Protein AF-A0A2V9ZFX3-F1 (afdb_monomer_lite)

Sequence (170 aa):
QYSALVSFEKVYAPFDGVITARNTDIGDLINSGSNSNVKTDLFHIAQPGTLRVYVNVPEEYSRGITVGMTPDLSLAEFPDRKFHGKVVRTADSINMTTRTLLIEVDVDNPTGTLLTGSYAEVHLAVPTQTSTFLIPVNTLLFRTEGLRVGIVKDGKVVLTTVTPGHDFGN

pLDDT: mean 81.49, std 12.37, range [45.38, 95.88]

Foldseek 3Di:
DVPVVCVVVDDDDPDDFDWPDAQDDDPDDDDPCPDPDDDRDGTDTDHLFKDKDKDWAALLLVVQDDFQFWWWKDAPVCNPDIWIWGFHDWPVDADPVVNTIITIIITGDRVSPDDPPGDMDIGGPGDDPDPDDDDDPVQWDQDPVGIWGWDDDPNDTDTDDDDDDDDPPD

Secondary structure (DSSP, 8-state):
--HHHHTTS----SSS-EEEEE---TT-----S-STT----SEEEE--SEEEEEEEEEHHHHTT--TT---EEEETTEEEEEEEEEEEEEEEEEETTTTEEEEEEEEE-TTS-SPTT---EEE--PPPSS-PPP--GGGEEEETTEEEEEEEETTEEEEEE---------

Radius of gyration: 27.36 Å; chains: 1; bounding box: 78×36×68 Å

Structure (mmCIF, N/CA/C/O backbone):
data_AF-A0A2V9ZFX3-F1
#
_entry.id   AF-A0A2V9ZFX3-F1
#
loop_
_atom_site.group_PDB
_atom_site.id
_atom_site.type_symbol
_atom_site.label_atom_id
_atom_site.label_alt_id
_atom_site.label_comp_id
_atom_site.label_asym_id
_atom_site.label_entity_id
_atom_site.label_seq_id
_atom_site.pdbx_PDB_ins_code
_atom_site.Cartn_x
_atom_site.Cartn_y
_atom_site.Cartn_z
_atom_site.occupancy
_atom_site.B_iso_or_equiv
_atom_site.auth_seq_id
_atom_site.auth_comp_id
_atom_site.auth_asym_id
_atom_site.auth_atom_id
_atom_site.pdbx_PDB_model_num
ATOM 1 N N . GLN A 1 1 ? 35.907 -25.475 -26.887 1.00 46.75 1 GLN A N 1
ATOM 2 C CA . GLN A 1 1 ? 36.259 -24.378 -25.956 1.00 46.75 1 GLN A CA 1
ATOM 3 C C . GLN A 1 1 ? 36.302 -22.987 -26.613 1.00 46.75 1 GLN A C 1
ATOM 5 O O . GLN A 1 1 ? 36.277 -22.015 -25.879 1.00 46.75 1 GLN A O 1
ATOM 10 N N . TYR A 1 2 ? 36.268 -22.850 -27.950 1.00 45.38 2 TYR A N 1
ATOM 11 C CA . TYR A 1 2 ? 36.242 -21.536 -28.630 1.00 45.38 2 TYR A CA 1
ATOM 12 C C . TYR A 1 2 ? 34.863 -20.844 -28.703 1.00 45.38 2 TYR A C 1
ATOM 14 O O . TYR A 1 2 ? 34.800 -19.639 -28.912 1.00 45.38 2 TYR A O 1
ATOM 22 N N . SER A 1 3 ? 33.753 -21.565 -28.508 1.00 48.41 3 SER A N 1
ATOM 23 C CA . SER A 1 3 ? 32.397 -21.002 -28.637 1.00 48.41 3 SER A CA 1
ATOM 24 C C . SER A 1 3 ? 31.954 -20.127 -27.457 1.00 48.41 3 SER A C 1
ATOM 26 O O . SER A 1 3 ? 31.076 -19.291 -27.630 1.00 48.41 3 SER A O 1
ATOM 28 N N . ALA A 1 4 ? 32.569 -20.281 -26.279 1.00 52.00 4 ALA A N 1
ATOM 29 C CA . ALA A 1 4 ? 32.204 -19.530 -25.073 1.00 52.00 4 ALA A CA 1
ATOM 30 C C . ALA A 1 4 ? 32.808 -18.112 -25.019 1.00 52.00 4 ALA A C 1
ATOM 32 O O . ALA A 1 4 ? 32.337 -17.279 -24.255 1.00 52.00 4 ALA A O 1
ATOM 33 N N . LEU A 1 5 ? 33.842 -17.824 -25.821 1.00 52.00 5 LEU A N 1
ATOM 34 C CA . LEU A 1 5 ? 34.451 -16.488 -25.887 1.00 52.00 5 LEU A CA 1
ATOM 35 C C . LEU A 1 5 ? 33.709 -15.554 -26.853 1.00 52.00 5 LEU A C 1
ATOM 37 O O . LEU A 1 5 ? 33.689 -14.350 -26.634 1.00 52.00 5 LEU A O 1
ATOM 41 N N . VAL A 1 6 ? 33.049 -16.102 -27.879 1.00 54.00 6 VAL A N 1
ATOM 42 C CA . VAL A 1 6 ? 32.284 -15.316 -28.867 1.00 54.00 6 VAL A CA 1
ATOM 43 C C . VAL A 1 6 ? 30.880 -14.969 -28.351 1.00 54.00 6 VAL A C 1
ATOM 45 O O . VAL A 1 6 ? 30.300 -13.962 -28.742 1.00 54.00 6 VAL A O 1
ATOM 48 N N . SER A 1 7 ? 30.331 -15.740 -27.405 1.00 50.31 7 SER A N 1
ATOM 49 C CA . SER A 1 7 ? 29.005 -15.463 -26.831 1.00 50.31 7 SER A CA 1
ATOM 50 C C . SER A 1 7 ? 28.935 -14.191 -25.977 1.00 50.31 7 SER A C 1
ATOM 52 O O . SER A 1 7 ? 27.834 -13.750 -25.669 1.00 50.31 7 SER A O 1
ATOM 54 N N . PHE A 1 8 ? 30.072 -13.583 -25.617 1.00 54.94 8 PHE A N 1
ATOM 55 C CA . PHE A 1 8 ? 30.117 -12.284 -24.932 1.00 54.94 8 PHE A CA 1
ATOM 56 C C . PHE A 1 8 ? 30.122 -11.081 -25.890 1.00 54.94 8 PHE A C 1
ATOM 58 O O . PHE A 1 8 ? 30.093 -9.945 -25.430 1.00 54.94 8 PHE A O 1
ATOM 65 N N . GLU A 1 9 ? 30.120 -11.301 -27.210 1.00 67.19 9 GLU A N 1
ATOM 66 C CA . GLU A 1 9 ? 30.020 -10.219 -28.202 1.00 67.19 9 GLU A CA 1
ATOM 67 C C . GLU A 1 9 ? 28.607 -9.611 -28.254 1.00 67.19 9 GLU A C 1
ATOM 69 O O . GLU A 1 9 ? 28.436 -8.441 -28.591 1.00 67.19 9 GLU A O 1
ATOM 74 N N . LYS A 1 10 ? 27.577 -10.396 -27.906 1.00 76.44 10 LYS A N 1
ATOM 75 C CA . LYS A 1 10 ? 26.169 -9.986 -27.983 1.00 76.44 10 LYS A CA 1
ATOM 76 C C . LYS A 1 10 ? 25.496 -10.113 -26.623 1.00 76.44 10 LYS A C 1
ATOM 78 O O . LYS A 1 10 ? 25.240 -11.215 -26.147 1.00 76.44 10 LYS A O 1
ATOM 83 N N . VAL A 1 11 ? 25.184 -8.971 -26.022 1.00 77.31 11 VAL A N 1
ATOM 84 C CA . VAL A 1 11 ? 24.430 -8.880 -24.767 1.00 77.31 11 VAL A CA 1
ATOM 85 C C . VAL A 1 11 ? 22.946 -8.726 -25.098 1.00 77.31 11 VAL A C 1
ATOM 87 O O . VAL A 1 11 ? 22.565 -7.805 -25.818 1.00 77.31 11 VAL A O 1
ATOM 90 N N . TYR A 1 12 ? 22.114 -9.628 -24.578 1.00 81.44 12 TYR A N 1
ATOM 91 C CA . TYR A 1 12 ? 20.658 -9.592 -24.732 1.00 81.44 12 TYR A CA 1
ATOM 92 C C . TYR A 1 12 ? 19.991 -9.220 -23.408 1.00 81.44 12 TYR A C 1
ATOM 94 O O . TYR A 1 12 ? 20.496 -9.563 -22.336 1.00 81.44 12 TYR A O 1
ATOM 102 N N . ALA A 1 13 ? 18.846 -8.539 -23.481 1.00 82.31 13 ALA A N 1
ATOM 103 C CA . ALA A 1 13 ? 18.031 -8.277 -22.303 1.00 82.31 13 ALA A CA 1
ATOM 104 C C . ALA A 1 13 ? 17.515 -9.610 -21.720 1.00 82.31 13 ALA A C 1
ATOM 106 O O . ALA A 1 13 ? 17.009 -10.442 -22.476 1.00 82.31 13 ALA A O 1
ATOM 107 N N . PRO A 1 14 ? 17.624 -9.836 -20.399 1.00 81.94 14 PRO A N 1
ATOM 108 C CA . PRO A 1 14 ? 17.153 -11.071 -19.774 1.00 81.94 14 PRO A CA 1
ATOM 109 C C . PRO A 1 14 ? 15.621 -11.153 -19.672 1.00 81.94 14 PRO A C 1
ATOM 111 O O . PRO A 1 14 ? 15.096 -12.225 -19.383 1.00 81.94 14 PRO A O 1
ATOM 114 N N . PHE A 1 15 ? 14.912 -10.038 -19.879 1.00 82.56 15 PHE A N 1
ATOM 115 C CA . PHE A 1 15 ? 13.453 -9.933 -19.843 1.00 82.56 15 PHE A CA 1
ATOM 116 C C . PHE A 1 15 ? 12.970 -8.682 -20.597 1.00 82.56 15 PHE A C 1
ATOM 118 O O . PHE A 1 15 ? 13.755 -7.765 -20.858 1.00 82.56 15 PHE A O 1
ATOM 125 N N . ASP A 1 16 ? 11.672 -8.639 -20.907 1.00 77.19 16 ASP A N 1
ATOM 126 C CA . ASP A 1 16 ? 11.012 -7.476 -21.509 1.00 77.19 16 ASP A CA 1
ATOM 127 C C . ASP A 1 16 ? 10.939 -6.309 -20.516 1.00 77.19 16 ASP A C 1
ATOM 129 O O . ASP A 1 16 ? 10.406 -6.435 -19.410 1.00 77.19 16 ASP A O 1
ATOM 133 N N . GLY A 1 17 ? 11.445 -5.143 -20.911 1.00 76.88 17 GLY A N 1
ATOM 134 C CA . GLY A 1 17 ? 11.483 -3.975 -20.043 1.00 76.88 17 GLY A CA 1
ATOM 135 C C . GLY A 1 17 ? 11.919 -2.705 -20.761 1.00 76.88 17 GLY A C 1
ATOM 136 O O . GLY A 1 17 ? 12.109 -2.676 -21.975 1.00 76.88 17 GLY A O 1
ATOM 137 N N . VAL A 1 18 ? 12.076 -1.638 -19.987 1.00 78.75 18 VAL A N 1
ATOM 138 C CA . VAL A 1 18 ? 12.528 -0.325 -20.447 1.00 78.75 18 VAL A CA 1
ATOM 139 C C . VAL A 1 18 ? 13.924 -0.071 -19.891 1.00 78.75 18 VAL A C 1
ATOM 141 O O . VAL A 1 18 ? 14.170 -0.282 -18.703 1.00 78.75 18 VAL A O 1
ATOM 144 N N . ILE A 1 19 ? 14.844 0.386 -20.744 1.00 81.19 19 ILE A N 1
ATOM 145 C CA . ILE A 1 19 ? 16.189 0.791 -20.321 1.00 81.19 19 ILE A CA 1
ATOM 146 C C . ILE A 1 19 ? 16.067 2.102 -19.538 1.00 81.19 19 ILE A C 1
ATOM 148 O O . ILE A 1 19 ? 15.678 3.124 -20.099 1.00 81.19 19 ILE A O 1
ATOM 152 N N . THR A 1 20 ? 16.391 2.077 -18.247 1.00 78.94 20 THR A N 1
ATOM 153 C CA . THR A 1 20 ? 16.344 3.250 -17.359 1.00 78.94 20 THR A CA 1
ATOM 154 C C . THR A 1 20 ? 17.683 3.968 -17.260 1.00 78.94 20 THR A C 1
ATOM 156 O O . THR A 1 20 ? 17.718 5.163 -16.978 1.00 78.94 20 THR A O 1
ATOM 159 N N . ALA A 1 21 ? 18.784 3.266 -17.525 1.00 79.44 21 ALA A N 1
ATOM 160 C CA . ALA A 1 21 ? 20.110 3.855 -17.638 1.00 79.44 21 ALA A CA 1
ATOM 161 C C . ALA A 1 21 ? 20.930 3.110 -18.690 1.00 79.44 21 ALA A C 1
ATOM 163 O O . ALA A 1 21 ? 20.835 1.888 -18.814 1.00 79.44 21 ALA A O 1
ATOM 164 N N . ARG A 1 22 ? 21.753 3.861 -19.418 1.00 83.56 22 ARG A N 1
ATOM 165 C CA . ARG A 1 22 ? 22.791 3.348 -20.310 1.00 83.56 22 ARG A CA 1
ATOM 166 C C . ARG A 1 22 ? 24.103 3.966 -19.855 1.00 83.56 22 ARG A C 1
ATOM 168 O O . ARG A 1 22 ? 24.291 5.168 -20.001 1.00 83.56 22 ARG A O 1
ATOM 175 N N . ASN A 1 23 ? 24.978 3.133 -19.315 1.00 80.06 23 ASN A N 1
ATOM 176 C CA . ASN A 1 23 ? 26.227 3.537 -18.672 1.00 80.06 23 ASN A CA 1
ATOM 177 C C . ASN A 1 23 ? 27.453 3.145 -19.519 1.00 80.06 23 ASN A C 1
ATOM 179 O O . ASN A 1 23 ? 28.559 3.012 -19.002 1.00 80.06 23 ASN A O 1
ATOM 183 N N . THR A 1 24 ? 27.253 2.927 -20.823 1.00 79.38 24 THR A N 1
ATOM 184 C CA . THR A 1 24 ? 28.307 2.553 -21.772 1.00 79.38 24 THR A CA 1
ATOM 185 C C . THR A 1 24 ? 28.101 3.202 -23.138 1.00 79.38 24 THR A C 1
ATOM 187 O O . THR A 1 24 ? 26.975 3.268 -23.642 1.00 79.38 24 THR A O 1
ATOM 190 N N .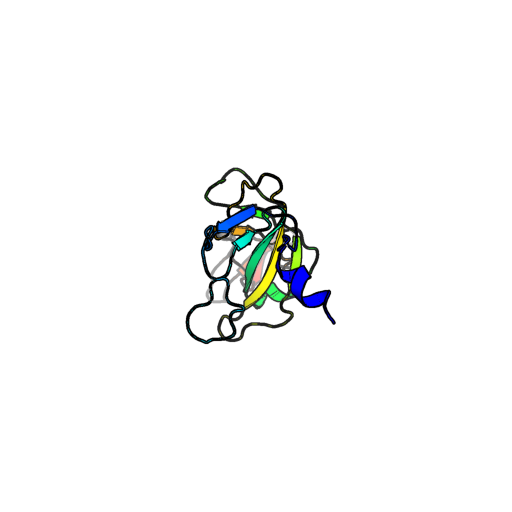 ASP A 1 25 ? 29.202 3.617 -23.757 1.00 77.69 25 ASP A N 1
ATOM 191 C CA . ASP A 1 25 ? 29.294 4.154 -25.107 1.00 77.69 25 ASP A CA 1
ATOM 192 C C . ASP A 1 25 ? 30.203 3.346 -26.038 1.00 77.69 25 ASP A C 1
ATOM 194 O O . ASP A 1 25 ? 30.958 2.459 -25.639 1.00 77.69 25 ASP A O 1
ATOM 198 N N . ILE A 1 26 ? 30.080 3.622 -27.340 1.00 75.56 26 ILE A N 1
ATOM 199 C CA . ILE A 1 26 ? 30.911 2.976 -28.358 1.00 75.56 26 ILE A CA 1
ATOM 200 C C . ILE A 1 26 ? 32.366 3.387 -28.120 1.00 75.56 26 ILE A C 1
ATOM 202 O O . ILE A 1 26 ? 32.701 4.564 -28.216 1.00 75.56 26 ILE A O 1
ATOM 206 N N . GLY A 1 27 ? 33.225 2.402 -27.864 1.00 73.94 27 GLY A N 1
ATOM 207 C CA . GLY A 1 27 ? 34.641 2.616 -27.559 1.00 73.94 27 GLY A CA 1
ATOM 208 C C . GLY A 1 27 ? 34.990 2.458 -26.079 1.00 73.94 27 GLY A C 1
ATOM 209 O O . GLY A 1 27 ? 36.176 2.408 -25.757 1.00 73.94 27 GLY A O 1
ATOM 210 N N . ASP A 1 28 ? 33.995 2.309 -25.200 1.00 73.19 28 ASP A N 1
ATOM 211 C CA . ASP A 1 28 ? 34.242 2.009 -23.794 1.00 73.19 28 ASP A CA 1
ATOM 212 C C . ASP A 1 28 ? 34.782 0.590 -23.607 1.00 73.19 28 ASP A C 1
ATOM 214 O O . ASP A 1 28 ? 34.345 -0.379 -24.237 1.00 73.19 28 ASP A O 1
ATOM 218 N N . LEU A 1 29 ? 35.732 0.458 -22.683 1.00 72.94 29 LEU A N 1
ATOM 219 C CA . LEU A 1 29 ? 36.239 -0.838 -22.262 1.00 72.94 29 LEU A CA 1
ATOM 220 C C . LEU A 1 29 ? 35.242 -1.495 -21.300 1.00 72.94 29 LEU A C 1
ATOM 222 O O . LEU A 1 29 ? 35.057 -1.037 -20.172 1.00 72.94 29 LEU A O 1
ATOM 226 N N . ILE A 1 30 ? 34.652 -2.613 -21.722 1.00 72.62 30 ILE A N 1
ATOM 227 C CA . ILE A 1 30 ? 33.756 -3.401 -20.874 1.00 72.62 30 ILE A CA 1
ATOM 228 C C . ILE A 1 30 ? 34.573 -4.279 -19.925 1.00 72.62 30 ILE A C 1
ATOM 230 O O . ILE A 1 30 ? 35.366 -5.115 -20.357 1.00 72.62 30 ILE A O 1
ATOM 234 N N . ASN A 1 31 ? 34.365 -4.107 -18.620 1.00 70.19 31 ASN A N 1
ATOM 235 C CA . ASN A 1 31 ? 35.010 -4.907 -17.582 1.00 70.19 31 ASN A CA 1
ATOM 236 C C . ASN A 1 31 ? 33.981 -5.829 -16.916 1.00 70.19 31 ASN A C 1
ATOM 238 O O . ASN A 1 31 ? 32.908 -5.382 -16.522 1.00 70.19 31 ASN A O 1
ATOM 242 N N . SER A 1 32 ? 34.327 -7.102 -16.712 1.00 64.69 32 SER A N 1
ATOM 243 C CA . SER A 1 32 ? 33.476 -8.110 -16.059 1.00 64.69 32 SER A CA 1
ATOM 244 C C . SER A 1 32 ? 33.241 -7.874 -14.552 1.00 64.69 32 SER A C 1
ATOM 246 O O . SER A 1 32 ? 32.807 -8.784 -13.850 1.00 64.69 32 SER A O 1
ATOM 248 N N . GLY A 1 33 ? 33.551 -6.684 -14.024 1.00 61.94 33 GLY A N 1
ATOM 249 C CA . GLY A 1 33 ? 33.269 -6.286 -12.640 1.00 61.94 33 GLY A CA 1
ATOM 250 C C . GLY A 1 33 ? 34.127 -6.977 -11.572 1.00 61.94 33 GLY A C 1
ATOM 251 O O . GLY A 1 33 ? 33.815 -6.878 -10.388 1.00 61.94 33 GLY A O 1
ATOM 252 N N . SER A 1 34 ? 35.202 -7.674 -11.965 1.00 57.84 34 SER A N 1
ATOM 253 C CA . SER A 1 34 ? 36.057 -8.458 -11.056 1.00 57.84 34 SER A CA 1
ATOM 254 C C . SER A 1 34 ? 36.990 -7.606 -10.187 1.00 57.84 34 SER A C 1
ATOM 256 O O . SER A 1 34 ? 37.483 -8.108 -9.178 1.00 57.84 34 SER A O 1
ATOM 258 N N . ASN A 1 35 ? 37.258 -6.351 -10.559 1.00 54.75 35 ASN A N 1
ATOM 259 C CA . ASN A 1 35 ? 38.106 -5.460 -9.771 1.00 54.75 35 ASN A CA 1
ATOM 260 C C . ASN A 1 35 ? 37.247 -4.469 -8.986 1.00 54.75 35 ASN A C 1
ATOM 262 O O . ASN A 1 35 ? 36.555 -3.617 -9.541 1.00 54.75 35 ASN A O 1
ATOM 266 N N . SER A 1 36 ? 37.322 -4.623 -7.666 1.00 56.38 36 SER A N 1
ATOM 267 C CA . SER A 1 36 ? 36.733 -3.758 -6.653 1.00 56.38 36 SER A CA 1
ATOM 268 C C . SER A 1 36 ? 37.053 -2.291 -6.952 1.00 56.38 36 SER A C 1
ATOM 270 O O . SER A 1 36 ? 38.229 -1.936 -6.990 1.00 56.38 36 SER A O 1
ATOM 272 N N . ASN A 1 37 ? 36.009 -1.485 -7.196 1.00 54.50 37 ASN A N 1
ATOM 273 C CA . ASN A 1 37 ? 35.867 -0.028 -6.978 1.00 54.50 37 ASN A CA 1
ATOM 274 C C . ASN A 1 37 ? 35.088 0.702 -8.091 1.00 54.50 37 ASN A C 1
ATOM 276 O O . ASN A 1 37 ? 34.622 1.809 -7.844 1.00 54.50 37 ASN A O 1
ATOM 280 N N . VAL A 1 38 ? 34.868 0.094 -9.265 1.00 53.38 38 VAL A N 1
ATOM 281 C CA . VAL A 1 38 ? 33.967 0.644 -10.300 1.00 53.38 38 VAL A CA 1
ATOM 282 C C . VAL A 1 38 ? 33.141 -0.495 -10.896 1.00 53.38 38 VAL A C 1
ATOM 284 O O . VAL A 1 38 ? 33.622 -1.266 -11.723 1.00 53.38 38 VAL A O 1
ATOM 287 N N . LYS A 1 39 ? 31.897 -0.644 -10.431 1.00 55.03 39 LYS A N 1
ATOM 288 C CA . LYS A 1 39 ? 30.895 -1.454 -11.130 1.00 55.03 39 LYS A CA 1
ATOM 289 C C . LYS A 1 39 ? 30.357 -0.597 -12.270 1.00 55.03 39 LYS A C 1
ATOM 291 O O . LYS A 1 39 ? 29.593 0.321 -12.006 1.00 55.03 39 LYS A O 1
ATOM 296 N N . THR A 1 40 ? 30.776 -0.882 -13.496 1.00 63.12 40 THR A N 1
ATOM 297 C CA . THR A 1 40 ? 30.164 -0.312 -14.699 1.00 63.12 40 THR A CA 1
ATOM 298 C C . THR A 1 40 ? 29.172 -1.339 -15.224 1.00 63.12 40 THR A C 1
ATOM 300 O O . THR A 1 40 ? 29.501 -2.206 -16.032 1.00 63.12 40 THR A O 1
ATOM 303 N N . ASP A 1 41 ? 27.964 -1.328 -14.671 1.00 74.81 41 ASP A N 1
ATOM 304 C CA . ASP A 1 41 ? 26.828 -1.940 -15.348 1.00 74.81 41 ASP A CA 1
ATOM 305 C C . ASP A 1 41 ? 26.667 -1.285 -16.731 1.00 74.81 41 ASP A C 1
ATOM 307 O O . ASP A 1 41 ? 26.974 -0.112 -16.905 1.00 74.81 41 ASP A O 1
ATOM 311 N N . LEU A 1 42 ? 26.253 -2.045 -17.745 1.00 80.06 42 LEU A N 1
ATOM 312 C CA . LEU A 1 42 ? 26.080 -1.494 -19.098 1.00 80.06 42 LEU A CA 1
ATOM 313 C C . LEU A 1 42 ? 24.724 -0.806 -19.241 1.00 80.06 42 LEU A C 1
ATOM 315 O O . LEU A 1 42 ? 24.606 0.274 -19.825 1.00 80.06 42 LEU A O 1
ATOM 319 N N . PHE A 1 43 ? 23.699 -1.460 -18.699 1.00 81.75 43 PHE A N 1
ATOM 320 C CA . PHE A 1 43 ? 22.314 -1.041 -18.786 1.00 81.75 43 PHE A CA 1
ATOM 321 C C . PHE A 1 43 ? 21.582 -1.383 -17.494 1.00 81.75 43 PHE A C 1
ATOM 323 O O . PHE A 1 43 ? 21.714 -2.491 -16.970 1.00 81.75 43 PHE A O 1
ATOM 330 N N . HIS A 1 44 ? 20.727 -0.469 -17.052 1.00 81.12 44 HIS A N 1
ATOM 331 C CA . HIS A 1 44 ? 19.658 -0.780 -16.116 1.00 81.12 44 HIS A CA 1
ATOM 332 C C . HIS A 1 44 ? 18.371 -1.005 -16.902 1.00 81.12 44 HIS A C 1
ATOM 334 O O . HIS A 1 44 ? 18.003 -0.182 -17.739 1.00 81.12 44 HIS A O 1
ATOM 340 N N . ILE A 1 45 ? 17.690 -2.118 -16.637 1.00 78.00 45 ILE A N 1
ATOM 341 C CA . ILE A 1 45 ? 16.414 -2.465 -17.266 1.00 78.00 45 ILE A CA 1
ATOM 342 C C . ILE A 1 45 ? 15.376 -2.586 -16.155 1.00 78.00 45 ILE A C 1
ATOM 344 O O . ILE A 1 45 ? 15.569 -3.344 -15.205 1.00 78.00 45 ILE A O 1
ATOM 348 N N . ALA A 1 46 ? 14.283 -1.839 -16.273 1.00 73.38 46 ALA A N 1
ATOM 349 C CA . ALA A 1 46 ? 13.129 -1.945 -15.391 1.00 73.38 46 ALA A CA 1
ATOM 350 C C . ALA A 1 46 ? 11.976 -2.628 -16.127 1.00 73.38 46 ALA A C 1
ATOM 352 O O . ALA A 1 46 ? 11.747 -2.366 -17.306 1.00 73.38 46 ALA A O 1
ATOM 353 N N . GLN A 1 47 ? 11.225 -3.478 -15.432 1.00 74.81 47 GLN A N 1
ATOM 354 C CA . GLN A 1 47 ? 9.997 -4.072 -15.951 1.00 74.81 47 GLN A CA 1
ATOM 355 C C . GLN A 1 47 ? 8.802 -3.268 -15.414 1.00 74.81 47 GLN A C 1
ATOM 357 O O . GLN A 1 47 ? 8.419 -3.462 -14.263 1.00 74.81 47 GLN A O 1
ATOM 362 N N . PRO A 1 48 ? 8.208 -2.346 -16.196 1.00 68.50 48 PRO A N 1
ATOM 363 C CA . PRO A 1 48 ? 7.134 -1.490 -15.694 1.00 68.50 48 PRO A CA 1
ATOM 364 C C . PRO A 1 48 ? 5.777 -2.199 -15.617 1.00 68.50 48 PRO A C 1
ATOM 366 O O . PRO A 1 48 ? 4.867 -1.647 -15.014 1.00 68.50 48 PRO A O 1
ATOM 369 N N . GLY A 1 49 ? 5.628 -3.383 -16.229 1.00 78.25 49 GLY A N 1
ATOM 370 C CA . GLY A 1 49 ? 4.328 -4.034 -16.427 1.00 78.25 49 GLY A CA 1
ATOM 371 C C . GLY A 1 49 ? 3.611 -4.445 -15.140 1.00 78.25 49 GLY A C 1
ATOM 372 O O . GLY A 1 49 ? 2.398 -4.278 -15.050 1.00 78.25 49 GLY A O 1
ATOM 373 N N . THR A 1 50 ? 4.350 -4.912 -14.134 1.00 86.44 50 THR A N 1
ATOM 374 C CA . THR A 1 50 ? 3.814 -5.224 -12.803 1.00 86.44 50 THR A CA 1
ATOM 375 C C . THR A 1 50 ? 4.736 -4.603 -11.771 1.00 86.44 50 THR A C 1
ATOM 377 O O . THR A 1 50 ? 5.934 -4.884 -11.744 1.00 86.44 50 THR A O 1
ATOM 380 N N . LEU A 1 51 ? 4.180 -3.738 -10.933 1.00 89.25 51 LEU A N 1
ATOM 381 C CA . LEU A 1 51 ? 4.903 -3.096 -9.849 1.00 89.25 51 LEU A CA 1
ATOM 382 C C . LEU A 1 51 ? 4.691 -3.851 -8.548 1.00 89.25 51 LEU A C 1
ATOM 384 O O . LEU A 1 51 ? 3.611 -4.378 -8.294 1.00 89.25 51 LEU A O 1
ATOM 388 N N . ARG A 1 52 ? 5.719 -3.837 -7.701 1.00 91.62 52 ARG A N 1
ATOM 389 C CA . ARG A 1 52 ? 5.657 -4.397 -6.356 1.00 91.62 52 ARG A CA 1
ATOM 390 C C . ARG A 1 52 ? 5.660 -3.297 -5.315 1.00 91.62 52 ARG A C 1
ATOM 392 O O . ARG A 1 52 ? 6.590 -2.495 -5.254 1.00 91.62 52 ARG A O 1
ATOM 399 N N . VAL A 1 53 ? 4.640 -3.303 -4.471 1.00 92.38 53 VAL A N 1
ATOM 400 C CA . VAL A 1 53 ? 4.480 -2.378 -3.354 1.00 92.38 53 VAL A CA 1
ATOM 401 C C . VAL A 1 53 ? 4.787 -3.112 -2.057 1.00 92.38 53 VAL A C 1
ATOM 403 O O . VAL A 1 53 ? 4.233 -4.177 -1.780 1.00 92.38 53 VAL A O 1
ATOM 406 N N . TYR A 1 54 ? 5.682 -2.534 -1.261 1.00 93.00 54 TYR A N 1
ATOM 407 C CA . TYR A 1 54 ? 6.059 -3.043 0.053 1.00 93.00 54 TYR A CA 1
ATOM 408 C C . TYR A 1 54 ? 5.259 -2.317 1.126 1.00 93.00 54 TYR A C 1
ATOM 410 O O . TYR A 1 54 ? 5.331 -1.094 1.232 1.00 93.00 54 TYR A O 1
ATOM 418 N N . VAL A 1 55 ? 4.516 -3.066 1.936 1.00 93.06 55 VAL A N 1
ATOM 419 C CA . VAL A 1 55 ? 3.673 -2.498 2.994 1.00 93.06 55 VAL A CA 1
ATOM 420 C C . VAL A 1 55 ? 4.081 -3.088 4.335 1.00 93.06 55 VAL A C 1
ATOM 422 O O . VAL A 1 55 ? 4.184 -4.304 4.489 1.00 93.06 55 VAL A O 1
ATOM 425 N N . ASN A 1 56 ? 4.312 -2.217 5.316 1.00 92.88 56 ASN A N 1
ATOM 426 C CA . ASN A 1 56 ? 4.577 -2.608 6.695 1.00 92.88 56 ASN A CA 1
ATOM 427 C C . ASN A 1 56 ? 3.264 -2.592 7.477 1.00 92.88 56 ASN A C 1
ATOM 429 O O . ASN A 1 56 ? 2.730 -1.527 7.774 1.00 92.88 56 ASN A O 1
ATOM 433 N N . VAL A 1 57 ? 2.749 -3.771 7.812 1.00 90.75 57 VAL A N 1
ATOM 434 C CA . VAL A 1 57 ? 1.506 -3.928 8.573 1.00 90.75 57 VAL A CA 1
ATOM 435 C C . VAL A 1 57 ? 1.837 -4.099 10.057 1.00 90.75 57 VAL A C 1
ATOM 437 O O . VAL A 1 57 ? 2.638 -4.976 10.379 1.00 90.75 57 VAL A O 1
ATOM 440 N N . PRO A 1 58 ? 1.248 -3.324 10.982 1.00 90.25 58 PRO A N 1
ATOM 441 C CA . PRO A 1 58 ? 1.432 -3.533 12.418 1.00 90.25 58 PRO A CA 1
ATOM 442 C C . PRO A 1 58 ? 1.091 -4.962 12.869 1.00 90.25 58 PRO A C 1
ATOM 444 O O . PRO A 1 58 ? 0.155 -5.582 12.358 1.00 90.25 58 PRO A O 1
ATOM 447 N N . GLU A 1 59 ? 1.828 -5.482 13.855 1.00 86.31 59 GLU A N 1
ATOM 448 C CA . GLU A 1 59 ? 1.653 -6.847 14.379 1.00 86.31 59 GLU A CA 1
ATOM 449 C C . GLU A 1 59 ? 0.203 -7.155 14.798 1.00 86.31 59 GLU A C 1
ATOM 451 O O . GLU A 1 59 ? -0.283 -8.256 14.541 1.00 86.31 59 GLU A O 1
ATOM 456 N N . GLU A 1 60 ? -0.521 -6.186 15.364 1.00 85.88 60 GLU A N 1
ATOM 457 C CA . GLU A 1 60 ? -1.915 -6.357 15.803 1.00 85.88 60 GLU A CA 1
ATOM 458 C C . GLU A 1 60 ? -2.877 -6.763 14.669 1.00 85.88 60 GLU A C 1
ATOM 460 O O . GLU A 1 60 ? -3.810 -7.534 14.901 1.00 85.88 60 GLU A O 1
ATOM 465 N N . TYR A 1 61 ? -2.615 -6.323 13.432 1.00 85.94 61 TYR A N 1
ATOM 466 C CA . TYR A 1 61 ? -3.426 -6.646 12.251 1.00 85.94 61 TYR A CA 1
ATOM 467 C C . TYR A 1 61 ? -2.849 -7.803 11.428 1.00 85.94 61 TYR A C 1
ATOM 469 O O . TYR A 1 61 ? -3.538 -8.350 10.568 1.00 85.94 61 TYR A O 1
ATOM 477 N N . SER A 1 62 ? -1.604 -8.210 11.699 1.00 85.50 62 SER A N 1
ATOM 478 C CA . SER A 1 62 ? -0.864 -9.205 10.907 1.00 85.50 62 SER A CA 1
ATOM 479 C C . SER A 1 62 ? -1.604 -10.539 10.747 1.00 85.50 62 SER A C 1
ATOM 481 O O . SER A 1 62 ? -1.563 -11.141 9.677 1.00 85.50 62 SER A O 1
ATOM 483 N N . ARG A 1 63 ? -2.355 -10.968 11.773 1.00 84.69 63 ARG A N 1
ATOM 484 C CA . ARG A 1 63 ? -3.135 -12.220 11.766 1.00 84.69 63 ARG A CA 1
ATOM 485 C C . ARG A 1 63 ? -4.252 -12.256 10.728 1.00 84.69 63 ARG A C 1
ATOM 487 O O . ARG A 1 63 ? -4.669 -13.345 10.346 1.00 84.69 63 ARG A O 1
ATOM 494 N N . GLY A 1 64 ? -4.782 -11.101 10.334 1.00 86.25 64 GLY A N 1
ATOM 495 C CA . GLY A 1 64 ? -5.843 -11.021 9.333 1.00 86.25 64 GLY A CA 1
ATOM 496 C C . GLY A 1 64 ? -5.320 -10.885 7.904 1.00 86.25 64 GLY A C 1
ATOM 497 O O . GLY A 1 64 ? -6.127 -10.848 6.979 1.00 86.25 64 GLY A O 1
ATOM 498 N N . ILE A 1 65 ? -3.998 -10.810 7.709 1.00 89.75 65 ILE A N 1
ATOM 499 C CA . ILE A 1 65 ? -3.393 -10.684 6.385 1.00 89.75 65 ILE A CA 1
ATOM 500 C C . ILE A 1 65 ? -3.118 -12.063 5.796 1.00 89.75 65 ILE A C 1
ATOM 502 O O . ILE A 1 65 ? -2.457 -12.898 6.407 1.00 89.75 65 ILE A O 1
ATOM 506 N N . THR A 1 66 ? -3.607 -12.289 4.579 1.00 90.06 66 THR A N 1
ATOM 507 C CA . THR A 1 66 ? -3.424 -13.544 3.847 1.00 90.06 66 THR A CA 1
ATOM 508 C C . THR A 1 66 ? -3.015 -13.279 2.402 1.00 90.06 66 THR A C 1
ATOM 510 O O . THR A 1 66 ? -3.391 -12.274 1.793 1.00 90.06 66 THR A O 1
ATOM 513 N N . VAL A 1 67 ? -2.219 -14.190 1.840 1.00 92.81 67 VAL A N 1
ATOM 514 C CA . VAL A 1 67 ? -1.877 -14.165 0.413 1.00 92.81 67 VAL A CA 1
ATOM 515 C C . VAL A 1 67 ? -3.153 -14.355 -0.409 1.00 92.81 67 VAL A C 1
ATOM 517 O O . VAL A 1 67 ? -3.976 -15.217 -0.109 1.00 92.81 67 VAL A O 1
ATOM 520 N N . GLY A 1 68 ? -3.313 -13.548 -1.457 1.00 92.81 68 GLY A N 1
ATOM 521 C CA . GLY A 1 68 ? -4.497 -13.527 -2.313 1.00 92.81 68 GLY A CA 1
ATOM 522 C C . GLY A 1 68 ? -5.503 -12.424 -1.987 1.00 92.81 68 GLY A C 1
ATOM 523 O O . GLY A 1 68 ? -6.394 -12.193 -2.800 1.00 92.81 68 GLY A O 1
ATOM 524 N N . MET A 1 69 ? -5.350 -11.706 -0.867 1.00 93.00 69 MET A N 1
ATOM 525 C CA . MET A 1 69 ? -6.144 -10.502 -0.600 1.00 93.00 69 MET A CA 1
ATOM 526 C C . MET A 1 69 ? -5.938 -9.455 -1.698 1.00 93.00 69 MET A C 1
ATOM 528 O O . MET A 1 69 ? -4.832 -9.301 -2.221 1.00 93.00 69 MET A O 1
ATOM 532 N N . THR A 1 70 ? -6.997 -8.713 -2.011 1.00 94.56 70 THR A N 1
ATOM 533 C CA . THR A 1 70 ? -7.004 -7.687 -3.058 1.00 94.56 70 THR A CA 1
ATOM 534 C C . THR A 1 70 ? -7.177 -6.295 -2.446 1.00 94.56 70 THR A C 1
ATOM 536 O O . THR A 1 70 ? -8.312 -5.826 -2.332 1.00 94.56 70 THR A O 1
ATOM 539 N N . PRO A 1 71 ? -6.097 -5.656 -1.958 1.00 93.81 71 PRO A N 1
ATOM 540 C CA . PRO A 1 71 ? -6.178 -4.300 -1.431 1.00 93.81 71 PRO A CA 1
ATOM 541 C C . PRO A 1 71 ? -6.397 -3.270 -2.542 1.00 93.81 71 PRO A C 1
ATOM 543 O O . PRO A 1 71 ? -5.946 -3.450 -3.676 1.00 93.81 71 PRO A O 1
ATOM 546 N N . ASP A 1 72 ? -7.022 -2.156 -2.174 1.00 94.00 72 ASP A N 1
ATOM 547 C CA . ASP A 1 72 ? -7.072 -0.960 -3.013 1.00 94.00 72 ASP A CA 1
ATOM 548 C C . ASP A 1 72 ? -5.875 -0.063 -2.699 1.00 94.00 72 ASP A C 1
ATOM 550 O O . ASP A 1 72 ? -5.521 0.128 -1.535 1.00 94.00 72 ASP A O 1
ATOM 554 N N . LEU A 1 73 ? -5.276 0.519 -3.732 1.00 92.44 73 LEU A N 1
ATOM 555 C CA . LEU A 1 73 ? -4.199 1.487 -3.611 1.00 92.44 73 LEU A CA 1
ATOM 556 C C . LEU A 1 73 ? -4.649 2.856 -4.112 1.00 92.44 73 LEU A C 1
ATOM 558 O O . LEU A 1 73 ? -5.250 2.966 -5.184 1.00 92.44 73 LEU A O 1
ATOM 562 N N . SER A 1 74 ? -4.302 3.891 -3.358 1.00 91.94 74 SER A N 1
ATOM 563 C CA . SER A 1 74 ? -4.437 5.300 -3.727 1.00 91.94 74 SER A CA 1
ATOM 564 C C . SER A 1 74 ? -3.055 5.938 -3.807 1.00 91.94 74 SER A C 1
ATOM 566 O O . SER A 1 74 ? -2.153 5.643 -3.022 1.00 91.94 74 SER A O 1
ATOM 568 N N . LEU A 1 75 ? -2.865 6.809 -4.794 1.00 90.06 75 LEU A N 1
ATOM 569 C CA . LEU A 1 75 ? -1.650 7.601 -4.940 1.00 90.06 75 LEU A CA 1
ATOM 570 C C . LEU A 1 75 ? -2.038 9.074 -4.936 1.00 90.06 75 LEU A C 1
ATOM 572 O O . LEU A 1 75 ? -3.033 9.451 -5.552 1.00 90.06 75 LEU A O 1
ATOM 576 N N . ALA A 1 76 ? -1.218 9.915 -4.309 1.00 85.94 76 ALA A N 1
ATOM 577 C CA . ALA A 1 76 ? -1.448 11.360 -4.277 1.00 85.94 76 ALA A CA 1
ATOM 578 C C . ALA A 1 76 ? -1.469 11.990 -5.684 1.00 85.94 76 ALA A C 1
ATOM 580 O O . ALA A 1 76 ? -2.145 12.989 -5.909 1.00 85.94 76 ALA A O 1
ATOM 581 N N . GLU A 1 77 ? -0.758 11.382 -6.637 1.00 86.25 77 GLU A N 1
ATOM 582 C CA . GLU A 1 77 ? -0.741 11.782 -8.050 1.00 86.25 77 GLU A CA 1
ATOM 583 C C . GLU A 1 77 ? -2.088 11.524 -8.756 1.00 86.25 77 GLU A C 1
ATOM 585 O O . GLU A 1 77 ? -2.404 12.180 -9.748 1.00 86.25 77 GLU A O 1
ATOM 590 N N . PHE A 1 78 ? -2.899 10.590 -8.241 1.00 87.94 78 PHE A N 1
ATOM 591 C CA . PHE A 1 78 ? -4.184 10.183 -8.812 1.00 87.94 78 PHE A CA 1
ATOM 592 C C . PHE A 1 78 ? -5.264 10.051 -7.721 1.00 87.94 78 PHE A C 1
ATOM 594 O O . PHE A 1 78 ? -5.723 8.941 -7.447 1.00 87.94 78 PHE A O 1
ATOM 601 N N . PRO A 1 79 ? -5.704 11.160 -7.100 1.00 83.00 79 PRO A N 1
ATOM 602 C CA . PRO A 1 79 ? -6.597 11.119 -5.938 1.00 83.00 79 PRO A CA 1
ATOM 603 C C . PRO A 1 79 ? -7.956 10.456 -6.224 1.00 83.00 79 PRO A C 1
ATOM 605 O O . PRO A 1 79 ? -8.508 9.788 -5.354 1.00 83.00 79 PRO A O 1
ATOM 608 N N . ASP A 1 80 ? -8.470 10.574 -7.452 1.00 88.50 80 ASP A N 1
ATOM 609 C CA . ASP A 1 80 ? -9.768 10.009 -7.852 1.00 88.50 80 ASP A CA 1
ATOM 610 C C . ASP A 1 80 ? -9.676 8.577 -8.405 1.00 88.50 80 ASP A C 1
ATOM 612 O O . ASP A 1 80 ? -10.677 8.003 -8.845 1.00 88.50 80 ASP A O 1
ATOM 616 N N . ARG A 1 81 ? -8.476 7.982 -8.432 1.00 87.81 81 ARG A N 1
ATOM 617 C CA . ARG A 1 81 ? -8.239 6.690 -9.078 1.00 87.81 81 ARG A CA 1
ATOM 618 C C . ARG A 1 81 ? -7.708 5.675 -8.080 1.00 87.81 81 ARG A C 1
ATOM 620 O O . ARG A 1 81 ? -6.685 5.883 -7.437 1.00 87.81 81 ARG A O 1
ATOM 627 N N . LYS A 1 82 ? -8.388 4.533 -8.016 1.00 89.94 82 LYS A N 1
ATOM 628 C CA . LYS A 1 82 ? -7.935 3.370 -7.256 1.00 89.94 82 LYS A CA 1
ATOM 629 C C . LYS A 1 82 ? -7.236 2.379 -8.170 1.00 89.94 82 LYS A C 1
ATOM 631 O O . LYS A 1 82 ? -7.683 2.137 -9.292 1.00 89.94 82 LYS A O 1
ATOM 636 N N . PHE A 1 83 ? -6.158 1.801 -7.667 1.00 90.44 83 PHE A N 1
ATOM 637 C CA . PHE A 1 83 ? -5.448 0.706 -8.309 1.00 90.44 83 PHE A CA 1
ATOM 638 C C . PHE A 1 83 ? -5.675 -0.553 -7.488 1.00 90.44 83 PHE A C 1
ATOM 640 O O . PHE A 1 83 ? -5.530 -0.535 -6.270 1.00 90.44 83 PHE A O 1
ATOM 647 N N . HIS A 1 84 ? -6.047 -1.644 -8.143 1.00 92.06 84 HIS A N 1
ATOM 648 C CA . HIS A 1 84 ? -6.249 -2.906 -7.448 1.00 92.06 84 HIS A CA 1
ATOM 649 C C . HIS A 1 84 ? -4.926 -3.651 -7.379 1.00 92.06 84 HIS A C 1
ATOM 651 O O . HIS A 1 84 ? -4.282 -3.891 -8.402 1.00 92.06 84 HIS A O 1
ATOM 657 N N . GLY A 1 85 ? -4.525 -3.991 -6.161 1.00 93.56 85 GLY A N 1
ATOM 658 C CA . GLY A 1 85 ? -3.365 -4.822 -5.909 1.00 93.56 85 GLY A CA 1
ATOM 659 C C . GLY A 1 85 ? -3.756 -6.245 -5.546 1.00 93.56 85 GLY A C 1
ATOM 660 O O . GLY A 1 85 ? -4.915 -6.550 -5.261 1.00 93.56 85 GLY A O 1
ATOM 661 N N . LYS A 1 86 ? -2.757 -7.121 -5.495 1.00 95.88 86 LYS A N 1
ATOM 662 C CA . LYS A 1 86 ? -2.881 -8.476 -4.964 1.00 95.88 86 LYS A CA 1
ATOM 663 C C . LYS A 1 86 ? -1.736 -8.761 -4.007 1.00 95.88 86 LYS A C 1
ATOM 665 O O . LYS A 1 86 ? -0.576 -8.663 -4.390 1.00 95.88 86 LYS A O 1
ATOM 670 N N . VAL A 1 87 ? -2.051 -9.159 -2.777 1.00 94.81 87 VAL A N 1
ATOM 671 C CA . VAL A 1 87 ? -1.041 -9.646 -1.831 1.00 94.81 87 VAL A CA 1
ATOM 672 C C . VAL A 1 87 ? -0.482 -10.956 -2.374 1.00 94.81 87 VAL A C 1
ATOM 674 O O . VAL A 1 87 ? -1.203 -11.951 -2.471 1.00 94.81 87 VAL A O 1
ATOM 677 N N . VAL A 1 88 ? 0.797 -10.959 -2.733 1.00 95.19 88 VAL A N 1
ATOM 678 C CA . VAL A 1 88 ? 1.484 -12.132 -3.297 1.00 95.19 88 VAL A CA 1
ATOM 679 C C . VAL A 1 88 ? 2.425 -12.790 -2.303 1.00 95.19 88 VAL A C 1
ATOM 681 O O . VAL A 1 88 ? 2.697 -13.983 -2.423 1.00 95.19 88 VAL A O 1
ATOM 684 N N . ARG A 1 89 ? 2.905 -12.037 -1.308 1.00 92.88 89 ARG A N 1
ATOM 685 C CA . ARG A 1 89 ? 3.834 -12.551 -0.305 1.00 92.88 89 ARG A CA 1
ATOM 686 C C . ARG A 1 89 ? 3.643 -11.883 1.046 1.00 92.88 89 ARG A C 1
ATOM 688 O O . ARG A 1 89 ? 3.406 -10.680 1.137 1.00 92.88 89 ARG A O 1
ATOM 695 N N . THR A 1 90 ? 3.824 -12.679 2.086 1.00 91.50 90 THR A N 1
ATOM 696 C CA . THR A 1 90 ? 4.005 -12.253 3.471 1.00 91.50 90 THR A CA 1
ATOM 697 C C . THR A 1 90 ? 5.411 -12.657 3.893 1.00 91.50 90 THR A C 1
ATOM 699 O O . THR A 1 90 ? 5.899 -13.707 3.487 1.00 91.50 90 THR A O 1
ATOM 702 N N . ALA A 1 91 ? 6.102 -11.837 4.683 1.00 83.12 91 ALA A N 1
ATOM 703 C CA . ALA A 1 91 ? 7.454 -12.163 5.149 1.00 83.12 91 ALA A CA 1
ATOM 704 C C . ALA A 1 91 ? 7.494 -13.279 6.215 1.00 83.12 91 ALA A C 1
ATOM 706 O O . ALA A 1 91 ? 8.565 -13.556 6.758 1.00 83.12 91 ALA A O 1
ATOM 707 N N . ASP A 1 92 ? 6.335 -13.865 6.551 1.00 79.50 92 ASP A N 1
ATOM 708 C CA . ASP A 1 92 ? 6.099 -14.936 7.537 1.00 79.50 92 ASP A CA 1
ATOM 709 C C . ASP A 1 92 ? 6.750 -14.709 8.915 1.00 79.50 92 ASP A C 1
ATOM 711 O O . ASP A 1 92 ? 6.856 -15.610 9.744 1.00 79.50 92 ASP A O 1
ATOM 715 N N . SER A 1 93 ? 7.186 -13.479 9.177 1.00 84.12 93 SER A N 1
ATOM 716 C CA . SER A 1 93 ? 7.935 -13.075 10.355 1.00 84.12 93 SER A CA 1
ATOM 717 C C . SER A 1 93 ? 7.722 -11.588 10.625 1.00 84.12 93 SER A C 1
ATOM 719 O O . SER A 1 93 ? 7.551 -10.782 9.707 1.00 84.12 93 SER A O 1
ATOM 721 N N . ILE A 1 94 ? 7.709 -11.233 11.909 1.00 88.38 94 ILE A N 1
ATOM 722 C CA . ILE A 1 94 ? 7.574 -9.851 12.369 1.00 88.38 94 ILE A CA 1
ATOM 723 C C . ILE A 1 94 ? 8.966 -9.254 12.522 1.00 88.38 94 ILE A C 1
ATOM 725 O O . ILE A 1 94 ? 9.830 -9.816 13.200 1.00 88.38 94 ILE A O 1
ATOM 729 N N . ASN A 1 95 ? 9.174 -8.081 11.932 1.00 87.31 95 ASN A N 1
ATOM 730 C CA . ASN A 1 95 ? 10.363 -7.296 12.204 1.00 87.31 95 ASN A CA 1
ATOM 731 C C . ASN A 1 95 ? 10.286 -6.765 13.644 1.00 87.31 95 ASN A C 1
ATOM 733 O O . ASN A 1 95 ? 9.428 -5.946 13.963 1.00 87.31 95 ASN A O 1
ATOM 737 N N . MET A 1 96 ? 11.185 -7.222 14.519 1.00 86.19 96 MET A N 1
ATOM 738 C CA . MET A 1 96 ? 11.163 -6.873 15.946 1.00 86.19 96 MET A CA 1
ATOM 739 C C . MET A 1 96 ? 11.474 -5.395 16.226 1.00 86.19 96 MET A C 1
ATOM 741 O O . MET A 1 96 ? 11.063 -4.880 17.263 1.00 86.19 96 MET A O 1
ATOM 745 N N . THR A 1 97 ? 12.182 -4.707 15.324 1.00 89.62 97 THR A N 1
ATOM 746 C CA . THR A 1 97 ? 12.528 -3.287 15.483 1.00 89.62 97 THR A CA 1
ATOM 747 C C . THR A 1 97 ? 11.323 -2.392 15.228 1.00 89.62 97 THR A C 1
ATOM 749 O O . THR A 1 97 ? 11.096 -1.441 15.969 1.00 89.62 97 THR A O 1
ATOM 752 N N . THR A 1 98 ?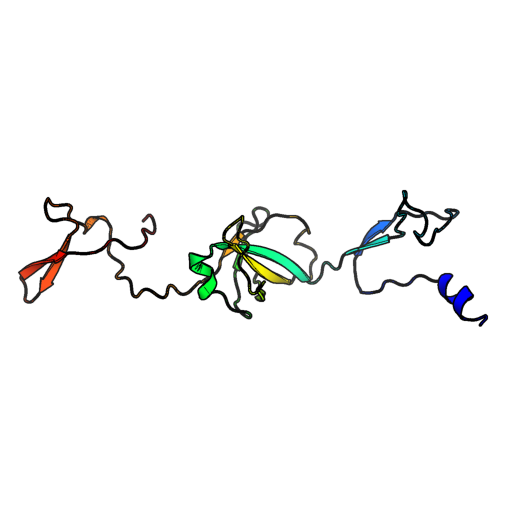 10.536 -2.701 14.197 1.00 89.00 98 THR A N 1
ATOM 753 C CA . THR A 1 98 ? 9.366 -1.903 13.797 1.00 89.00 98 THR A CA 1
ATOM 754 C C . THR A 1 98 ? 8.042 -2.476 14.301 1.00 89.00 98 THR A C 1
ATOM 756 O O . THR A 1 98 ? 7.026 -1.794 14.226 1.00 89.00 98 THR A O 1
ATOM 759 N N . ARG A 1 99 ? 8.039 -3.713 14.818 1.00 90.69 99 ARG A N 1
ATOM 760 C CA . ARG A 1 99 ? 6.840 -4.510 15.140 1.00 90.69 99 ARG A CA 1
ATOM 761 C C . ARG A 1 99 ? 5.848 -4.587 13.978 1.00 90.69 99 ARG A C 1
ATOM 763 O O . ARG A 1 99 ? 4.635 -4.475 14.160 1.00 90.69 99 ARG A O 1
ATOM 770 N N . THR A 1 100 ? 6.376 -4.783 12.771 1.00 91.19 100 THR A N 1
ATOM 771 C CA . THR A 1 100 ? 5.570 -4.887 11.550 1.00 91.19 100 THR A CA 1
ATOM 772 C C . THR A 1 100 ?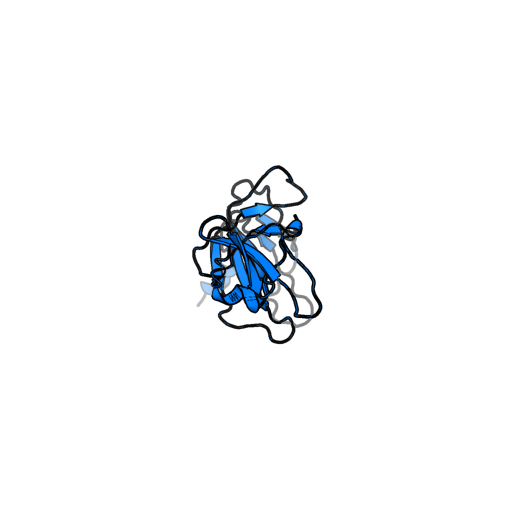 5.825 -6.182 10.788 1.00 91.19 100 THR A C 1
ATOM 774 O O . THR A 1 100 ? 6.949 -6.682 10.730 1.00 91.19 100 THR A O 1
ATOM 777 N N . LEU A 1 101 ? 4.768 -6.709 10.175 1.00 91.75 101 LEU A N 1
ATOM 778 C CA . LEU A 1 101 ? 4.819 -7.716 9.124 1.00 91.75 101 LEU A CA 1
ATOM 779 C C . LEU A 1 101 ? 5.042 -7.008 7.785 1.00 91.75 101 LEU A C 1
ATOM 781 O O . LEU A 1 101 ? 4.251 -6.145 7.403 1.00 91.75 101 LEU A O 1
ATOM 785 N N . LEU A 1 102 ? 6.091 -7.387 7.060 1.00 94.19 102 LEU A N 1
ATOM 786 C CA . LEU A 1 102 ? 6.287 -6.927 5.689 1.00 94.19 102 LEU A CA 1
ATOM 787 C C . LEU A 1 102 ? 5.436 -7.774 4.739 1.00 94.19 102 LEU A C 1
ATOM 789 O O . LEU A 1 102 ? 5.532 -9.005 4.744 1.00 94.19 102 LEU A O 1
ATOM 793 N N . ILE A 1 103 ? 4.633 -7.115 3.910 1.00 94.75 103 ILE A N 1
ATOM 794 C CA . ILE A 1 103 ? 3.872 -7.756 2.837 1.00 94.75 103 ILE A CA 1
ATOM 795 C C . ILE A 1 103 ? 4.225 -7.150 1.484 1.00 94.75 103 ILE A C 1
ATOM 797 O O . ILE A 1 103 ? 4.609 -5.982 1.387 1.00 94.75 103 ILE A O 1
ATOM 801 N N . GLU A 1 104 ? 4.069 -7.960 0.444 1.00 95.06 104 GLU A N 1
ATOM 802 C CA . GLU A 1 104 ? 4.265 -7.560 -0.945 1.00 95.06 104 GLU A CA 1
ATOM 803 C C . GLU A 1 104 ? 2.941 -7.612 -1.690 1.00 95.06 104 GLU A C 1
ATOM 805 O O . GLU A 1 104 ? 2.252 -8.640 -1.699 1.00 95.06 104 GLU A O 1
ATOM 810 N N . VAL A 1 105 ? 2.614 -6.495 -2.330 1.00 95.19 105 VAL A N 1
ATOM 811 C CA . VAL A 1 105 ? 1.412 -6.315 -3.133 1.00 95.19 105 VAL A CA 1
ATOM 812 C C . VAL A 1 105 ? 1.829 -6.062 -4.573 1.00 95.19 105 VAL A C 1
ATOM 814 O O . VAL A 1 105 ? 2.508 -5.076 -4.852 1.00 95.19 105 VAL A O 1
ATOM 817 N N . ASP A 1 106 ? 1.424 -6.942 -5.481 1.00 94.00 106 ASP A N 1
ATOM 818 C CA . ASP A 1 106 ? 1.616 -6.739 -6.915 1.00 94.00 106 ASP A CA 1
ATOM 819 C C . ASP A 1 106 ? 0.478 -5.886 -7.476 1.00 94.00 106 ASP A C 1
ATOM 821 O O . ASP A 1 106 ? -0.688 -6.090 -7.132 1.00 94.00 106 ASP A O 1
ATOM 825 N N . VAL A 1 107 ? 0.827 -4.927 -8.330 1.00 91.94 107 VAL A N 1
ATOM 826 C CA . VAL A 1 107 ? -0.096 -3.995 -8.981 1.00 91.94 107 VAL A CA 1
ATOM 827 C C . VAL A 1 107 ? 0.211 -3.964 -10.467 1.00 91.94 107 VAL A C 1
ATOM 829 O O . VAL A 1 107 ? 1.344 -3.692 -10.873 1.00 91.94 107 VAL A O 1
ATOM 832 N N . ASP A 1 108 ? -0.805 -4.209 -11.285 1.00 89.31 108 ASP A N 1
ATOM 833 C CA . ASP A 1 108 ? -0.658 -4.142 -12.733 1.00 89.31 108 ASP A CA 1
ATOM 834 C C . ASP A 1 108 ? -0.494 -2.688 -13.187 1.00 89.31 108 ASP A C 1
ATOM 836 O O . ASP A 1 108 ? -1.283 -1.802 -12.852 1.00 89.31 108 ASP A O 1
ATOM 840 N N . ASN A 1 109 ? 0.537 -2.445 -13.991 1.00 87.88 109 ASN A N 1
ATOM 841 C CA . ASN A 1 109 ? 0.867 -1.140 -14.552 1.00 87.88 109 ASN A CA 1
ATOM 842 C C . ASN A 1 109 ? 1.166 -1.242 -16.063 1.00 87.88 109 ASN A C 1
ATOM 844 O O . ASN A 1 109 ? 2.228 -0.829 -16.533 1.00 87.88 109 ASN A O 1
ATOM 848 N N . PRO A 1 110 ? 0.229 -1.774 -16.871 1.00 80.00 110 PRO A N 1
ATOM 849 C CA . PRO A 1 110 ? 0.463 -2.017 -18.295 1.00 80.00 110 PRO A CA 1
ATOM 850 C C . PRO A 1 110 ? 0.699 -0.728 -19.092 1.00 80.00 110 PRO A C 1
ATOM 852 O O . PRO A 1 110 ? 1.355 -0.749 -20.129 1.00 80.00 110 PRO A O 1
ATOM 855 N N . THR A 1 111 ? 0.173 0.402 -18.617 1.00 78.19 111 THR A N 1
ATOM 856 C CA . THR A 1 111 ? 0.313 1.713 -19.262 1.00 78.19 111 THR A CA 1
ATOM 857 C C . THR A 1 111 ? 1.563 2.474 -18.819 1.00 78.19 111 THR A C 1
ATOM 859 O O . THR A 1 111 ? 1.790 3.576 -19.312 1.00 78.19 111 THR A O 1
ATOM 862 N N . GLY A 1 112 ? 2.352 1.939 -17.875 1.00 78.88 112 GLY A N 1
ATOM 863 C CA . GLY A 1 112 ? 3.521 2.628 -17.316 1.00 78.88 11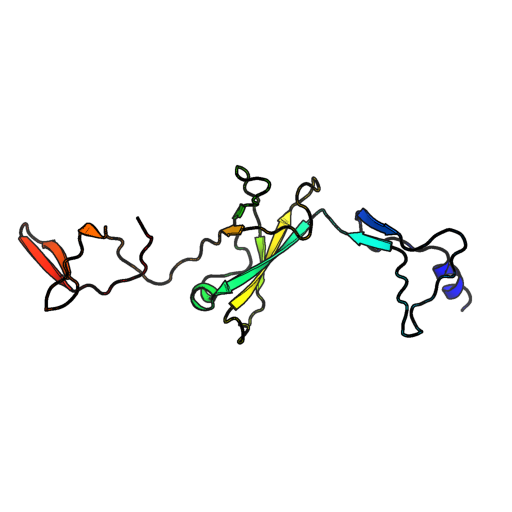2 GLY A CA 1
ATOM 864 C C . GLY A 1 112 ? 3.176 3.923 -16.571 1.00 78.88 112 GLY A C 1
ATOM 865 O O . GLY A 1 112 ? 4.036 4.776 -16.388 1.00 78.88 112 GLY A O 1
ATOM 866 N N . THR A 1 113 ? 1.909 4.101 -16.190 1.00 81.50 113 THR A N 1
ATOM 867 C CA . THR A 1 113 ? 1.409 5.329 -15.557 1.00 81.50 113 THR A CA 1
ATOM 868 C C . THR A 1 113 ? 1.885 5.454 -14.116 1.00 81.50 113 THR A C 1
ATOM 870 O O . THR A 1 113 ? 2.110 6.560 -13.642 1.00 81.50 113 THR A O 1
ATOM 873 N N . LEU A 1 114 ? 2.035 4.326 -13.423 1.00 84.44 114 LEU A N 1
ATOM 874 C CA . LEU A 1 114 ? 2.607 4.292 -12.087 1.00 84.44 114 LEU A CA 1
ATOM 875 C C . LEU A 1 114 ? 4.132 4.329 -12.195 1.00 84.44 114 LEU A C 1
ATOM 877 O O . LEU A 1 114 ? 4.739 3.470 -12.842 1.00 84.44 114 LEU A O 1
ATOM 881 N N . LEU A 1 115 ? 4.742 5.321 -11.555 1.00 80.88 115 LEU A N 1
ATOM 882 C CA . LEU A 1 115 ? 6.190 5.454 -11.489 1.00 80.88 115 LEU A CA 1
ATOM 883 C C . LEU A 1 115 ? 6.753 4.605 -10.346 1.00 80.88 115 LEU A C 1
ATOM 885 O O . LEU A 1 115 ? 6.213 4.551 -9.240 1.00 80.88 115 LEU A O 1
ATOM 889 N N . THR A 1 116 ? 7.878 3.943 -10.605 1.00 80.31 116 THR A N 1
ATOM 890 C CA . THR A 1 116 ? 8.636 3.244 -9.564 1.00 80.31 116 THR A CA 1
ATOM 891 C C . THR A 1 116 ? 9.236 4.248 -8.586 1.00 80.31 116 THR A C 1
ATOM 893 O O . THR A 1 116 ? 9.828 5.238 -9.009 1.00 80.31 116 THR A O 1
ATOM 896 N N . GLY A 1 117 ? 9.155 3.956 -7.288 1.00 80.88 117 GLY A N 1
ATOM 897 C CA . GLY A 1 117 ? 9.705 4.811 -6.232 1.00 80.88 117 GLY A CA 1
ATOM 898 C C . GLY A 1 117 ? 8.723 5.842 -5.667 1.00 80.88 117 GLY A C 1
ATOM 899 O O . GLY A 1 117 ? 9.045 6.463 -4.656 1.00 80.88 117 GLY A O 1
ATOM 900 N N . SER A 1 118 ? 7.530 5.994 -6.253 1.00 82.94 118 SER A N 1
ATOM 901 C CA . SER A 1 118 ? 6.453 6.793 -5.660 1.00 82.94 118 SER A CA 1
ATOM 902 C C . SER A 1 118 ? 5.895 6.136 -4.392 1.00 82.94 118 SER A C 1
ATOM 904 O O . SER A 1 118 ? 5.945 4.916 -4.214 1.00 82.94 118 SER A O 1
ATOM 906 N N . TYR A 1 119 ? 5.331 6.961 -3.510 1.00 86.69 119 TYR A N 1
ATOM 907 C CA . TYR A 1 119 ? 4.568 6.497 -2.352 1.00 86.69 119 TYR A CA 1
ATOM 908 C C . TYR A 1 119 ? 3.130 6.156 -2.755 1.00 86.69 119 TYR A C 1
ATOM 910 O O . TYR A 1 119 ? 2.511 6.876 -3.539 1.00 86.69 119 TYR A O 1
ATOM 918 N N . ALA A 1 120 ? 2.596 5.081 -2.179 1.00 89.00 120 ALA A N 1
ATOM 919 C CA . ALA A 1 120 ? 1.206 4.671 -2.333 1.00 89.00 120 ALA A CA 1
ATOM 920 C C . ALA A 1 120 ? 0.602 4.348 -0.963 1.00 89.00 120 ALA A C 1
ATOM 922 O O . ALA A 1 120 ? 1.265 3.772 -0.098 1.00 89.00 120 ALA A O 1
ATOM 923 N N . GLU A 1 121 ? -0.664 4.701 -0.786 1.00 91.81 121 GLU A N 1
ATOM 924 C CA . GLU A 1 121 ? -1.474 4.295 0.355 1.00 91.81 121 GLU A CA 1
ATOM 925 C C . GLU A 1 121 ? -2.190 2.993 0.013 1.00 91.81 121 GLU A C 1
ATOM 927 O O . GLU A 1 121 ? -2.764 2.855 -1.066 1.00 91.81 121 GLU A O 1
ATOM 932 N N . VAL A 1 122 ? -2.142 2.020 0.923 1.00 92.94 122 VAL A N 1
ATOM 933 C CA . VAL A 1 122 ? -2.724 0.692 0.708 1.00 92.94 122 VAL A CA 1
ATOM 934 C C . VAL A 1 122 ? -3.836 0.457 1.717 1.00 92.94 122 VAL A C 1
ATOM 936 O O . VAL A 1 122 ? -3.602 0.370 2.921 1.00 92.94 122 VAL A O 1
ATOM 939 N N . HIS A 1 123 ? -5.053 0.313 1.209 1.00 91.94 123 HIS A N 1
ATOM 940 C CA . HIS A 1 123 ? -6.247 0.038 1.989 1.00 91.94 123 HIS A CA 1
ATOM 941 C C . HIS A 1 123 ? -6.470 -1.474 2.072 1.00 91.94 123 HIS A C 1
ATOM 943 O O . HIS A 1 123 ? -6.923 -2.119 1.124 1.00 91.94 123 HIS A O 1
ATOM 949 N N . LEU A 1 124 ? -6.147 -2.044 3.234 1.00 89.38 124 LEU A N 1
ATOM 950 C CA . LEU A 1 124 ? -6.340 -3.459 3.545 1.00 89.38 124 LEU A CA 1
ATOM 951 C C . LEU A 1 124 ? -7.626 -3.645 4.354 1.00 89.38 124 LEU A C 1
ATOM 953 O O . LEU A 1 124 ? -7.743 -3.153 5.475 1.00 89.38 124 LEU A O 1
ATOM 957 N N . ALA A 1 125 ? -8.577 -4.404 3.813 1.00 85.75 125 ALA A N 1
ATOM 958 C CA . ALA A 1 125 ? -9.762 -4.828 4.550 1.00 85.75 125 ALA A CA 1
ATOM 959 C C . ALA A 1 125 ? -9.409 -6.016 5.459 1.00 85.75 125 ALA A C 1
ATOM 961 O O . ALA A 1 125 ? -9.540 -7.176 5.069 1.00 85.75 125 ALA A O 1
ATOM 962 N N . VAL A 1 126 ? -8.905 -5.727 6.660 1.00 81.75 126 VAL A N 1
ATOM 963 C CA . VAL A 1 126 ? -8.516 -6.756 7.632 1.00 81.75 126 VAL A CA 1
ATOM 964 C C . VAL A 1 126 ? -9.722 -7.122 8.501 1.00 81.75 126 VAL A C 1
ATOM 966 O O . VAL A 1 126 ? -10.258 -6.248 9.184 1.00 81.75 126 VAL A O 1
ATOM 969 N N . PRO A 1 127 ? -10.168 -8.391 8.519 1.00 70.12 127 PRO A N 1
ATOM 970 C CA . PRO A 1 127 ? -11.239 -8.805 9.413 1.00 70.12 127 PRO A CA 1
ATOM 971 C C . PRO A 1 127 ? -10.755 -8.728 10.865 1.00 70.12 127 PRO A C 1
ATOM 973 O O . PRO A 1 127 ? -9.823 -9.426 11.271 1.00 70.12 127 PRO A O 1
ATOM 976 N N . THR A 1 128 ? -11.392 -7.879 11.668 1.00 64.94 128 THR A N 1
ATOM 977 C CA . THR A 1 128 ? -11.154 -7.823 13.110 1.00 64.94 128 THR A CA 1
ATOM 978 C C . THR A 1 128 ? -11.804 -9.043 13.765 1.00 64.94 128 THR A C 1
ATOM 980 O O . THR A 1 128 ? -13.001 -9.283 13.633 1.00 64.94 128 THR A O 1
ATOM 983 N N . GLN A 1 129 ? -11.013 -9.857 14.475 1.00 55.44 129 GLN A N 1
ATOM 984 C CA . GLN A 1 129 ? -11.511 -11.071 15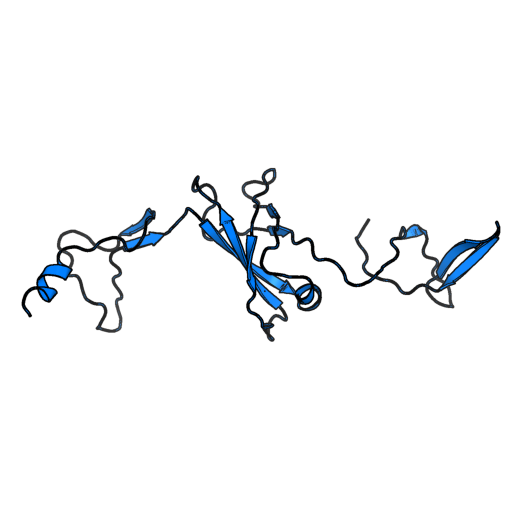.152 1.00 55.44 129 GLN A CA 1
ATOM 985 C C . GLN A 1 129 ? -12.405 -10.774 16.366 1.00 55.44 129 GLN A C 1
ATOM 987 O O . GLN A 1 129 ? -12.974 -11.690 16.960 1.00 55.44 129 GLN A O 1
ATOM 992 N N . THR A 1 130 ? -12.559 -9.508 16.743 1.00 57.62 130 THR A N 1
ATOM 993 C CA . THR A 1 130 ? -13.413 -9.127 17.861 1.00 57.62 130 THR A CA 1
ATOM 994 C C . THR A 1 130 ? -14.816 -8.843 17.339 1.00 57.62 130 THR A C 1
ATOM 996 O O . THR A 1 130 ? -15.027 -7.880 16.609 1.00 57.62 130 THR A O 1
ATOM 999 N N . SER A 1 131 ? -15.793 -9.654 17.752 1.00 57.44 131 SER A N 1
ATOM 1000 C CA . SER A 1 131 ? -17.213 -9.287 17.712 1.00 57.44 131 SER A CA 1
ATOM 1001 C C . SER A 1 131 ? -17.413 -8.059 18.607 1.00 57.44 131 SER A C 1
ATOM 1003 O O . SER A 1 131 ? -17.689 -8.187 19.800 1.00 57.44 131 SER A O 1
ATOM 1005 N N . THR A 1 132 ? -17.207 -6.869 18.053 1.00 68.50 132 THR A N 1
ATOM 1006 C CA . THR A 1 132 ? -17.447 -5.598 18.737 1.00 68.50 132 THR A CA 1
ATOM 1007 C C . THR A 1 132 ? -18.845 -5.092 18.391 1.00 68.50 132 THR A C 1
ATOM 10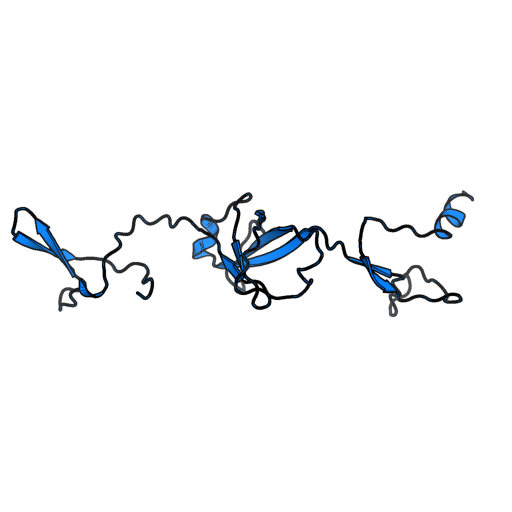09 O O . THR A 1 132 ? -19.300 -5.184 17.251 1.00 68.50 132 THR A O 1
ATOM 1012 N N . PHE A 1 133 ? -19.546 -4.579 19.402 1.00 79.31 133 PHE A N 1
ATOM 1013 C CA . PHE A 1 133 ? -20.781 -3.836 19.197 1.00 79.31 133 PHE A CA 1
ATOM 1014 C C . PHE A 1 133 ? -20.423 -2.394 18.849 1.00 79.31 133 PHE A C 1
ATOM 1016 O O . PHE A 1 133 ? -19.799 -1.700 19.651 1.00 79.31 133 PHE A O 1
ATOM 1023 N N . LEU A 1 134 ? -20.843 -1.941 17.667 1.00 83.75 134 LEU A N 1
ATOM 1024 C CA . LEU A 1 134 ? -20.676 -0.554 17.257 1.00 83.75 134 LEU A CA 1
ATOM 1025 C C . LEU A 1 134 ? -21.833 0.276 17.820 1.00 83.75 134 LEU A C 1
ATOM 1027 O O . LEU A 1 134 ? -22.999 0.018 17.521 1.00 83.75 134 LEU A O 1
ATOM 1031 N N . ILE A 1 135 ? -21.504 1.255 18.654 1.00 86.69 135 ILE A N 1
ATOM 1032 C CA . ILE A 1 135 ? -22.461 2.177 19.268 1.00 86.69 135 ILE A CA 1
ATOM 1033 C C . ILE A 1 135 ? -21.970 3.617 19.074 1.00 86.69 135 ILE A C 1
ATOM 1035 O O . ILE A 1 135 ? -20.759 3.840 19.086 1.00 86.69 135 ILE A O 1
ATOM 1039 N N . PRO A 1 136 ? -22.864 4.605 18.911 1.00 86.81 136 PRO A N 1
ATOM 1040 C CA . PRO A 1 136 ? -22.455 6.005 18.834 1.00 86.81 136 PRO A CA 1
ATOM 1041 C C . PRO A 1 136 ? -21.807 6.477 20.142 1.00 86.81 136 PRO A C 1
ATOM 1043 O O . PRO A 1 136 ? -22.274 6.119 21.229 1.00 86.81 136 PRO A O 1
ATOM 1046 N N . VAL A 1 137 ? -20.785 7.336 20.060 1.00 85.75 137 VAL A N 1
ATOM 1047 C CA . VAL A 1 137 ? -20.029 7.793 21.244 1.00 85.75 137 VAL A CA 1
ATOM 1048 C C . VAL A 1 137 ? -20.914 8.527 22.259 1.00 85.75 137 VAL A C 1
ATOM 1050 O O . VAL A 1 137 ? -20.710 8.422 23.466 1.00 85.75 137 VAL A O 1
ATOM 1053 N N . ASN A 1 138 ? -21.966 9.206 21.786 1.00 87.62 138 ASN A N 1
ATOM 1054 C CA . ASN A 1 138 ? -22.915 9.941 22.626 1.00 87.62 138 ASN A CA 1
ATOM 1055 C C . ASN A 1 138 ? -23.825 9.040 23.487 1.00 87.62 138 ASN A C 1
ATOM 1057 O O . ASN A 1 138 ? -24.548 9.547 24.343 1.00 87.62 138 ASN A O 1
ATOM 1061 N N . THR A 1 139 ? -23.799 7.719 23.282 1.00 87.88 139 THR A N 1
ATOM 1062 C CA . THR A 1 139 ? -24.543 6.747 24.102 1.00 87.88 139 THR A CA 1
ATOM 1063 C C . THR A 1 139 ? -23.775 6.306 25.350 1.00 87.88 139 THR A C 1
ATOM 1065 O O . THR A 1 139 ? -24.351 5.671 26.241 1.00 87.88 139 THR A O 1
ATOM 1068 N N . LEU A 1 140 ? -22.485 6.647 25.429 1.00 88.69 140 LEU A N 1
ATOM 1069 C CA . LEU A 1 140 ? -21.612 6.314 26.544 1.00 88.69 140 LEU A CA 1
ATOM 1070 C C . LEU A 1 140 ? -21.889 7.218 27.749 1.00 88.69 140 LEU A C 1
ATOM 1072 O O . LEU A 1 140 ? -21.860 8.444 27.670 1.00 88.69 140 LEU A O 1
ATOM 1076 N N . LEU A 1 141 ? -22.112 6.596 28.902 1.00 89.44 141 LEU A N 1
ATOM 1077 C CA . LEU A 1 141 ? -22.310 7.262 30.182 1.00 89.44 141 LEU A CA 1
ATOM 1078 C C . LEU A 1 141 ? -21.093 7.011 31.072 1.00 89.44 141 LEU A C 1
ATOM 1080 O O . LEU A 1 141 ? -20.866 5.887 31.524 1.00 89.44 141 LEU A O 1
ATOM 1084 N N . PHE A 1 142 ? -20.341 8.073 31.358 1.00 87.69 142 PHE A N 1
ATOM 1085 C CA . PHE A 1 142 ? -19.255 8.053 32.334 1.00 87.69 142 PHE A CA 1
ATOM 1086 C C . PHE A 1 142 ? -19.825 8.287 33.732 1.00 87.69 142 PHE A C 1
ATOM 1088 O O . PHE A 1 142 ? -20.357 9.358 34.027 1.00 87.69 142 PHE A O 1
ATOM 1095 N N . ARG A 1 143 ? -19.743 7.273 34.596 1.00 85.38 143 ARG A N 1
ATOM 1096 C CA . ARG A 1 143 ? -20.150 7.365 36.005 1.00 85.38 143 ARG A CA 1
ATOM 1097 C C . ARG A 1 143 ? -19.006 6.946 36.918 1.00 85.38 143 ARG A C 1
ATOM 1099 O O . ARG A 1 143 ? -18.016 6.375 36.468 1.00 85.38 143 ARG A O 1
ATOM 1106 N N . THR A 1 144 ? -19.166 7.187 38.215 1.00 84.06 144 THR A N 1
ATOM 1107 C CA . THR A 1 144 ? -18.239 6.731 39.262 1.00 84.06 144 THR A CA 1
ATOM 1108 C C . THR A 1 144 ? -17.990 5.225 39.229 1.00 84.06 144 THR A C 1
ATOM 1110 O O . THR A 1 144 ? -16.913 4.774 39.598 1.00 84.06 144 THR A O 1
ATOM 1113 N N . GLU A 1 145 ? -18.952 4.444 38.733 1.00 83.19 145 GLU A N 1
ATOM 1114 C CA . GLU A 1 145 ? -18.839 2.988 38.608 1.00 83.19 145 GLU A CA 1
ATOM 1115 C C . GLU A 1 145 ? -18.212 2.518 37.276 1.00 83.19 145 GLU A C 1
ATOM 1117 O O . GLU A 1 145 ? -18.201 1.316 37.009 1.00 83.19 145 GLU A O 1
ATOM 1122 N N . GLY A 1 146 ? -17.737 3.436 36.424 1.00 86.75 146 GLY A N 1
ATOM 1123 C CA . GLY A 1 146 ? -17.134 3.147 35.118 1.00 86.75 146 GLY A CA 1
ATOM 1124 C C . GLY A 1 146 ? -18.028 3.472 33.913 1.00 86.75 146 GLY A C 1
ATOM 1125 O O . GLY A 1 146 ? -19.054 4.147 34.031 1.00 86.75 146 GLY A O 1
ATOM 1126 N N . LEU A 1 147 ? -17.611 2.998 32.732 1.00 89.81 147 LEU A N 1
ATOM 1127 C CA . LEU A 1 147 ? -18.286 3.238 31.453 1.00 89.81 147 LEU A CA 1
ATOM 1128 C C . LEU A 1 147 ? -19.534 2.354 31.305 1.00 89.81 147 LEU A C 1
ATOM 1130 O O . LEU A 1 147 ? -19.466 1.130 31.450 1.00 89.81 147 LEU A O 1
ATOM 1134 N N . ARG A 1 148 ? -20.686 2.966 31.015 1.00 92.56 148 ARG A N 1
ATOM 1135 C CA . ARG A 1 148 ? -21.974 2.266 30.873 1.00 92.56 148 ARG A CA 1
ATOM 1136 C C . ARG A 1 148 ? -22.761 2.741 29.658 1.00 92.56 148 ARG A C 1
ATOM 1138 O O . ARG A 1 148 ? -22.581 3.863 29.204 1.00 92.56 148 ARG A O 1
ATOM 1145 N N . VAL A 1 149 ? -23.691 1.912 29.195 1.00 92.44 149 VAL A N 1
ATOM 1146 C CA . VAL A 1 149 ? -24.685 2.252 28.161 1.00 92.44 149 VAL A CA 1
ATOM 1147 C C . VAL A 1 149 ? -26.091 1.903 28.635 1.00 92.44 149 VAL A C 1
ATOM 1149 O O . VAL A 1 149 ? -26.279 0.961 29.409 1.00 92.44 149 VAL A O 1
ATOM 1152 N N . GLY A 1 150 ? -27.088 2.666 28.190 1.00 91.69 150 GLY A N 1
ATOM 1153 C CA . GLY A 1 150 ? -28.497 2.361 28.436 1.00 91.69 150 GLY A CA 1
ATOM 1154 C C . GLY A 1 150 ? -29.048 1.411 27.376 1.00 91.69 150 GLY A C 1
ATOM 1155 O O . GLY A 1 150 ? -29.072 1.756 26.201 1.00 91.69 150 GLY A O 1
ATOM 1156 N N . ILE A 1 151 ? -29.520 0.235 27.787 1.00 91.56 151 ILE A N 1
ATOM 1157 C CA . ILE A 1 151 ? -30.173 -0.744 26.907 1.00 91.56 151 ILE A CA 1
ATOM 1158 C C . ILE A 1 151 ? -31.654 -0.812 27.275 1.00 91.56 151 ILE A C 1
ATOM 1160 O O . ILE A 1 151 ? -31.990 -0.888 28.456 1.00 91.56 151 ILE A O 1
ATOM 1164 N N . VAL A 1 152 ? -32.550 -0.808 26.288 1.00 92.75 152 VAL A N 1
ATOM 1165 C CA . VAL A 1 152 ? -33.988 -0.993 26.534 1.00 92.75 152 VAL A CA 1
ATOM 1166 C C . VAL A 1 152 ? -34.302 -2.488 26.592 1.00 92.75 152 VAL A C 1
ATOM 1168 O O . VAL A 1 152 ? -34.135 -3.196 25.602 1.00 92.75 152 VAL A O 1
ATOM 1171 N N . LYS A 1 153 ? -34.766 -2.971 27.749 1.00 91.12 153 LYS A N 1
ATOM 1172 C CA . LYS A 1 153 ? -35.305 -4.326 27.943 1.00 91.12 153 LYS A CA 1
ATOM 1173 C C . LYS A 1 153 ? -36.704 -4.220 28.534 1.00 91.12 153 LYS A C 1
ATOM 1175 O O . LYS A 1 153 ? -36.888 -3.545 29.544 1.00 91.12 153 LYS A O 1
ATOM 1180 N N . ASP A 1 154 ? -37.685 -4.839 27.880 1.00 90.56 154 ASP A N 1
ATOM 1181 C CA . ASP A 1 154 ? -39.088 -4.867 28.323 1.00 90.56 154 ASP A CA 1
ATOM 1182 C C . ASP A 1 154 ? -39.667 -3.471 28.635 1.00 90.56 154 ASP A C 1
ATOM 1184 O O . ASP A 1 154 ? -40.348 -3.254 29.637 1.00 90.56 154 ASP A O 1
ATOM 1188 N N . GLY A 1 155 ? -39.335 -2.481 27.797 1.00 92.38 155 GLY A N 1
ATOM 1189 C CA . GLY A 1 155 ? -39.788 -1.093 27.958 1.00 92.38 155 GLY A CA 1
ATOM 1190 C C . GLY A 1 155 ? -39.109 -0.310 29.091 1.00 92.38 155 GLY A C 1
ATOM 1191 O O . GLY A 1 155 ? -39.509 0.818 29.369 1.00 92.38 155 GLY A O 1
ATOM 1192 N N . LYS A 1 156 ? -38.079 -0.869 29.740 1.00 92.06 156 LYS A N 1
ATOM 1193 C CA . LYS A 1 156 ? -37.293 -0.207 30.792 1.00 92.06 156 LYS A CA 1
ATOM 1194 C C . LYS A 1 156 ? -35.841 -0.021 30.361 1.00 92.06 156 LYS A C 1
ATOM 1196 O O . LYS A 1 156 ? -35.267 -0.870 29.684 1.00 92.06 156 LYS A O 1
ATOM 1201 N N . VAL A 1 157 ? -35.233 1.086 30.787 1.00 92.00 157 VAL A N 1
ATOM 1202 C CA . VAL A 1 157 ? -33.806 1.351 30.561 1.00 92.00 157 VAL A CA 1
ATOM 1203 C C . VAL A 1 157 ? -32.984 0.624 31.622 1.00 92.00 157 VAL A C 1
ATOM 1205 O O . VAL A 1 157 ? -33.152 0.856 32.818 1.00 92.00 157 VAL A O 1
ATOM 1208 N N . VAL A 1 158 ? -32.074 -0.234 31.174 1.00 93.00 158 VAL A N 1
ATOM 1209 C CA . VAL A 1 158 ? -31.121 -0.967 32.008 1.00 93.00 158 VAL A CA 1
ATOM 1210 C C . VAL A 1 158 ? -29.714 -0.481 31.683 1.00 93.00 158 VAL A C 1
ATOM 1212 O O . VAL A 1 158 ? -29.259 -0.580 30.544 1.00 93.00 158 VAL A O 1
ATOM 1215 N N . LEU A 1 159 ? -29.012 0.040 32.689 1.00 91.44 159 LEU A N 1
ATOM 1216 C CA . LEU A 1 159 ? -27.616 0.447 32.542 1.00 91.44 159 LEU A CA 1
ATOM 1217 C C . LEU A 1 159 ? -26.713 -0.785 32.566 1.00 91.44 159 LEU A C 1
ATOM 1219 O O . LEU A 1 159 ? -26.675 -1.507 33.560 1.00 91.44 159 LEU A O 1
ATOM 1223 N N . THR A 1 160 ? -25.975 -0.999 31.482 1.00 90.81 160 THR A N 1
ATOM 1224 C CA . THR A 1 160 ? -25.054 -2.127 31.323 1.00 90.81 160 THR A CA 1
ATOM 1225 C C . THR A 1 160 ? -23.625 -1.614 31.217 1.00 90.81 160 THR A C 1
ATOM 1227 O O . THR A 1 160 ? -23.360 -0.670 30.474 1.00 90.81 160 THR A O 1
ATOM 1230 N N . THR A 1 161 ? -22.710 -2.209 31.981 1.00 90.94 161 THR A N 1
ATOM 1231 C CA . THR A 1 161 ? -21.275 -1.902 31.906 1.00 90.94 161 THR A CA 1
ATOM 1232 C C . THR A 1 161 ? -20.706 -2.374 30.577 1.00 90.94 161 THR A C 1
ATOM 1234 O O . THR A 1 161 ? -21.011 -3.480 30.133 1.00 90.94 161 THR A O 1
ATOM 1237 N N . VAL A 1 162 ? -19.870 -1.541 29.961 1.00 88.38 162 VAL A N 1
ATOM 1238 C CA . VAL A 1 162 ? -19.206 -1.849 28.691 1.00 88.38 162 VAL A CA 1
ATOM 1239 C C . VAL A 1 162 ? -17.706 -1.635 28.806 1.00 88.38 162 VAL A C 1
ATOM 1241 O O . VAL A 1 162 ? -17.237 -0.791 29.570 1.00 88.38 162 VAL A O 1
ATOM 1244 N N . THR A 1 163 ? -16.953 -2.397 28.022 1.00 85.81 163 THR A N 1
ATOM 1245 C CA . THR A 1 163 ? -15.515 -2.199 27.849 1.00 85.81 163 THR A CA 1
ATOM 1246 C C . THR A 1 163 ? -15.298 -1.475 26.522 1.00 85.81 163 THR A C 1
ATOM 1248 O O . THR A 1 163 ? -15.780 -1.972 25.502 1.00 85.81 163 THR A O 1
ATOM 1251 N N . PRO A 1 164 ? -14.629 -0.308 26.507 1.00 79.31 164 PRO A N 1
ATOM 1252 C CA . PRO A 1 164 ? -14.377 0.409 25.266 1.00 79.31 164 PRO A CA 1
ATOM 1253 C C . PRO A 1 164 ? -13.501 -0.423 24.320 1.00 79.31 164 PRO A C 1
ATOM 1255 O O . PRO A 1 164 ? -12.521 -1.039 24.741 1.00 79.31 164 PRO A O 1
ATOM 1258 N N . GLY A 1 165 ? -13.911 -0.457 23.052 1.00 77.06 165 GLY A N 1
ATOM 1259 C CA . GLY A 1 165 ? -13.173 -1.065 21.948 1.00 77.06 165 GLY A CA 1
ATOM 1260 C C . GLY A 1 165 ? -12.414 -0.014 21.136 1.00 77.06 165 GLY A C 1
ATOM 1261 O O . GLY A 1 165 ? -11.973 0.998 21.674 1.00 77.06 165 GLY A O 1
ATOM 1262 N N . HIS A 1 166 ? -12.275 -0.255 19.833 1.00 73.38 166 HIS A N 1
ATOM 1263 C CA . HIS A 1 166 ? -11.669 0.705 18.911 1.00 73.38 166 HIS A CA 1
ATOM 1264 C C . HIS A 1 166 ? -12.619 1.885 18.649 1.00 73.38 166 HIS A C 1
ATOM 1266 O O . HIS A 1 166 ? -13.799 1.669 18.365 1.00 73.38 166 HIS A O 1
ATOM 1272 N N . ASP A 1 167 ? -12.102 3.109 18.743 1.00 73.94 167 ASP A N 1
ATOM 1273 C CA . ASP A 1 167 ? -12.813 4.329 18.359 1.00 73.94 167 ASP A CA 1
ATOM 1274 C C . ASP A 1 167 ? -12.518 4.637 16.886 1.00 73.94 167 ASP A C 1
ATOM 1276 O O . ASP A 1 167 ? -11.359 4.756 16.494 1.00 73.94 167 ASP A O 1
ATOM 1280 N N . PHE A 1 168 ? -13.569 4.735 16.071 1.00 69.94 168 PHE A N 1
ATOM 1281 C CA . PHE A 1 168 ? -13.471 5.007 14.635 1.00 69.94 168 PHE A CA 1
ATOM 1282 C C . PHE A 1 168 ? -13.569 6.506 14.293 1.00 69.94 168 PHE A C 1
ATOM 1284 O O . PHE A 1 168 ? -13.548 6.848 13.113 1.00 69.94 168 PHE A O 1
ATOM 1291 N N . GLY A 1 169 ? -13.663 7.396 15.290 1.00 62.25 169 GLY A N 1
ATOM 1292 C CA . GLY A 1 169 ? -13.526 8.844 15.105 1.00 62.25 169 GLY A CA 1
ATOM 1293 C C . GLY A 1 169 ? -14.699 9.558 14.423 1.00 62.25 169 GLY A C 1
ATOM 1294 O O . GLY A 1 169 ? -14.480 10.624 13.851 1.00 62.25 169 GLY A O 1
ATOM 1295 N N . ASN A 1 170 ? -15.917 9.002 14.485 1.00 48.09 170 ASN A N 1
ATOM 1296 C CA . ASN A 1 170 ? -17.145 9.614 13.946 1.00 48.09 170 ASN A CA 1
ATOM 1297 C C . ASN A 1 170 ? -18.091 10.125 15.037 1.00 48.09 170 ASN A C 1
ATOM 1299 O O . ASN A 1 170 ? -18.365 9.362 15.993 1.00 48.09 170 ASN A O 1
#